Protein AF-A0A133N206-F1 (afdb_monomer)

Solvent-accessible surface area (backbone atoms only — not comparable to full-atom values): 7454 Å² total; per-residue (Å²): 132,82,59,63,70,60,46,52,54,50,14,51,51,53,34,52,54,50,37,69,79,38,74,84,56,59,64,68,63,44,30,51,49,37,39,50,44,69,73,59,48,95,76,72,75,76,84,72,85,79,83,72,54,73,68,56,38,50,52,52,49,54,52,52,50,53,52,52,51,50,52,50,52,51,49,53,50,54,52,50,59,54,47,65,68,37,67,72,47,40,54,49,52,52,52,52,50,52,52,52,49,52,52,51,53,51,48,52,52,49,55,51,50,52,57,49,51,52,51,47,53,53,52,50,50,44,72,74,68,63,129

pLDDT: mean 78.54, std 12.12, range [48.53, 97.44]

Secondary structure (DSSP, 8-state):
---HHHHHHHHHHHHHHHHHH-TTS-HHHHHHHHHHHHHHTTT----PPPPS-HHHHHHHHHHHHHHHHHHHHHHHHHHHHHHTTSHHHHHHHHHHHHHHHHHHHHHHHHHHHHHHHHHHHHHHHHHHH--

Structure (mmCIF, N/CA/C/O backbone):
data_AF-A0A133N206-F1
#
_entry.id   AF-A0A133N206-F1
#
loop_
_atom_site.group_PDB
_atom_site.id
_atom_site.type_symbol
_atom_site.label_atom_id
_atom_site.label_alt_id
_atom_site.label_comp_id
_atom_site.label_asym_id
_atom_site.label_entity_id
_atom_site.label_seq_id
_atom_site.pdbx_PDB_ins_code
_atom_site.Cartn_x
_atom_site.Cartn_y
_atom_site.Cartn_z
_atom_site.occupancy
_atom_site.B_iso_or_equiv
_atom_site.auth_seq_id
_atom_site.auth_comp_id
_atom_site.auth_asym_id
_atom_site.auth_atom_id
_atom_site.pdbx_PDB_model_num
ATOM 1 N N . MET A 1 1 ? -22.721 -10.020 -16.161 1.00 57.47 1 MET A N 1
ATOM 2 C CA . MET A 1 1 ? -22.525 -8.553 -16.194 1.00 57.47 1 MET A CA 1
ATOM 3 C C . MET A 1 1 ? -23.093 -8.003 -14.891 1.00 57.47 1 MET A C 1
ATOM 5 O O . MET A 1 1 ? -24.228 -8.350 -14.589 1.00 57.47 1 MET A O 1
ATOM 9 N N . LYS A 1 2 ? -22.317 -7.277 -14.069 1.00 68.62 2 LYS A N 1
ATOM 10 C CA . LYS A 1 2 ? -22.853 -6.667 -12.833 1.00 68.62 2 LYS A CA 1
ATOM 11 C C . LYS A 1 2 ? -23.966 -5.684 -13.214 1.00 68.62 2 LYS A C 1
ATOM 13 O O . LYS A 1 2 ? -23.815 -4.957 -14.194 1.00 68.62 2 LYS A O 1
ATOM 18 N N . ASP A 1 3 ? -25.073 -5.680 -12.475 1.00 87.38 3 ASP A N 1
ATOM 19 C CA . ASP A 1 3 ? -26.170 -4.738 -12.715 1.00 87.38 3 ASP A CA 1
ATOM 20 C C . ASP A 1 3 ? -25.685 -3.311 -12.431 1.00 87.38 3 ASP A C 1
ATOM 22 O O . ASP A 1 3 ? -25.396 -2.942 -11.289 1.00 87.38 3 ASP A O 1
ATOM 26 N N . MET A 1 4 ? -25.589 -2.509 -13.491 1.00 87.88 4 MET A N 1
ATOM 27 C CA . MET A 1 4 ? -25.073 -1.144 -13.432 1.00 87.88 4 MET A CA 1
ATOM 28 C C . MET A 1 4 ? -25.905 -0.248 -12.505 1.00 87.88 4 MET A C 1
ATOM 30 O O . MET A 1 4 ? -25.363 0.651 -11.863 1.00 87.88 4 MET A O 1
ATOM 34 N N . SER A 1 5 ? -27.213 -0.506 -12.388 1.00 90.44 5 SER A N 1
ATOM 35 C CA . SER A 1 5 ? -28.093 0.246 -11.492 1.00 90.44 5 SER A CA 1
ATOM 36 C C . SER A 1 5 ? -27.736 0.001 -10.027 1.00 90.44 5 SER A C 1
ATOM 38 O O . SER A 1 5 ? -27.676 0.943 -9.235 1.00 90.44 5 SER A O 1
ATOM 40 N N . LEU A 1 6 ? -27.461 -1.256 -9.664 1.00 92.69 6 LEU A N 1
ATOM 41 C CA . LEU A 1 6 ? -27.055 -1.627 -8.308 1.00 92.69 6 LEU A CA 1
ATOM 42 C C . LEU A 1 6 ? -25.668 -1.076 -7.971 1.00 92.69 6 LEU A C 1
ATOM 44 O O . LEU A 1 6 ? -25.491 -0.490 -6.904 1.00 92.69 6 LEU A O 1
ATOM 48 N N . VAL A 1 7 ? -24.719 -1.183 -8.904 1.00 91.56 7 VAL A N 1
ATOM 49 C CA . VAL A 1 7 ? -23.363 -0.640 -8.740 1.00 91.56 7 VAL A CA 1
ATOM 50 C C . VAL A 1 7 ? -23.399 0.873 -8.516 1.00 91.56 7 VAL A C 1
ATOM 52 O O . VAL A 1 7 ? -22.760 1.370 -7.593 1.00 91.56 7 VAL A O 1
ATOM 55 N N . MET A 1 8 ? -24.202 1.606 -9.292 1.00 94.31 8 MET A N 1
ATOM 56 C CA . MET A 1 8 ? -24.333 3.056 -9.144 1.00 94.31 8 MET A CA 1
ATOM 57 C C . MET A 1 8 ? -24.953 3.459 -7.801 1.00 94.31 8 MET A C 1
ATOM 59 O O . MET A 1 8 ? -24.489 4.404 -7.160 1.00 94.31 8 MET A O 1
ATOM 63 N N . LYS A 1 9 ? -25.993 2.744 -7.352 1.00 95.50 9 LYS A N 1
ATOM 64 C CA . LYS A 1 9 ? -26.632 3.000 -6.050 1.00 95.50 9 LYS A CA 1
ATOM 65 C C . LYS A 1 9 ? -25.646 2.806 -4.902 1.00 95.50 9 LYS A C 1
ATOM 67 O O . LYS A 1 9 ? -25.585 3.648 -4.006 1.00 95.50 9 LYS A O 1
ATOM 72 N N . GLU A 1 10 ? -24.860 1.740 -4.960 1.00 94.56 10 GLU A N 1
ATOM 73 C CA . GLU A 1 10 ? -23.900 1.411 -3.914 1.00 94.56 10 GLU A CA 1
ATOM 74 C C . GLU A 1 10 ? -22.682 2.344 -3.930 1.00 94.56 10 GLU A C 1
ATOM 76 O O . GLU A 1 10 ? -22.292 2.865 -2.885 1.00 94.56 10 GLU A O 1
ATOM 81 N N . ALA A 1 11 ? -22.145 2.678 -5.108 1.00 94.31 11 ALA A N 1
ATOM 82 C CA . ALA A 1 11 ? -21.067 3.658 -5.229 1.00 94.31 11 ALA A CA 1
ATOM 83 C C . ALA A 1 11 ? -21.482 5.027 -4.677 1.00 94.31 11 ALA A C 1
ATOM 85 O O . ALA A 1 11 ? -20.713 5.688 -3.977 1.00 94.31 11 ALA A O 1
ATOM 86 N N . HIS A 1 12 ? -22.718 5.448 -4.955 1.00 96.56 12 HIS A N 1
ATOM 87 C CA . HIS A 1 12 ? -23.274 6.695 -4.438 1.00 96.56 12 HIS A CA 1
ATOM 88 C C . HIS A 1 12 ? -23.440 6.672 -2.917 1.00 96.56 12 HIS A C 1
ATOM 90 O O . HIS A 1 12 ? -23.137 7.668 -2.258 1.00 96.56 12 HIS A O 1
ATOM 96 N N . ARG A 1 13 ? -23.881 5.542 -2.347 1.00 97.44 13 ARG A N 1
ATOM 97 C CA . ARG A 1 13 ? -23.976 5.346 -0.892 1.00 97.44 13 ARG A CA 1
ATOM 98 C C . ARG A 1 13 ? -22.604 5.503 -0.227 1.00 97.44 13 ARG A C 1
ATOM 100 O O . ARG A 1 13 ? -22.460 6.349 0.653 1.00 97.44 13 ARG A O 1
ATOM 107 N N . LEU A 1 14 ? -21.597 4.778 -0.719 1.00 95.50 14 LEU A N 1
ATOM 108 C CA . LEU A 1 14 ? -20.217 4.840 -0.217 1.00 95.50 14 LEU A CA 1
ATOM 109 C C . LEU A 1 14 ? -19.624 6.251 -0.331 1.00 95.50 14 LEU A C 1
ATOM 111 O O . LEU A 1 14 ? -19.024 6.763 0.610 1.00 95.50 14 LEU A O 1
ATOM 115 N N . THR A 1 15 ? -19.846 6.923 -1.462 1.00 96.62 15 THR A N 1
ATOM 116 C CA . THR A 1 15 ? -19.349 8.289 -1.687 1.00 96.62 15 THR A CA 1
ATOM 117 C C . THR A 1 15 ? -19.921 9.275 -0.669 1.00 96.62 15 THR A C 1
ATOM 119 O O . THR A 1 15 ? -19.198 10.139 -0.170 1.00 96.62 15 THR A O 1
ATOM 122 N N . LYS A 1 16 ? -21.210 9.151 -0.323 1.00 96.94 16 LYS A N 1
ATOM 123 C CA . LYS A 1 16 ? -21.841 9.995 0.703 1.00 96.94 16 LYS A CA 1
ATOM 124 C C . LYS A 1 16 ? -21.260 9.761 2.089 1.00 96.94 16 LYS A C 1
ATOM 126 O O . LYS A 1 16 ? -21.056 10.731 2.816 1.00 96.94 16 LYS A O 1
ATOM 131 N N . GLU A 1 17 ? -21.004 8.509 2.448 1.00 96.31 17 GLU A N 1
ATOM 132 C CA . GLU A 1 17 ? -20.390 8.152 3.730 1.00 96.31 17 GLU A CA 1
ATOM 133 C C . GLU A 1 17 ? -18.982 8.744 3.835 1.00 96.31 17 GLU A C 1
ATOM 135 O O . GLU A 1 17 ? -18.695 9.478 4.780 1.00 96.31 17 GLU A O 1
ATOM 140 N N . ILE A 1 18 ? -18.165 8.582 2.791 1.00 93.81 18 ILE A N 1
ATOM 141 C CA . ILE A 1 18 ? -16.813 9.152 2.731 1.00 93.81 18 ILE A CA 1
ATOM 142 C C . ILE A 1 18 ? -16.849 10.680 2.775 1.00 93.81 18 ILE A C 1
ATOM 144 O O . ILE A 1 18 ? -16.065 11.286 3.491 1.00 93.81 18 ILE A O 1
ATOM 148 N N . LYS A 1 19 ? -17.767 11.337 2.059 1.00 89.81 19 LYS A N 1
ATOM 149 C CA . LYS A 1 19 ? -17.900 12.804 2.096 1.00 89.81 19 LYS A CA 1
ATOM 150 C C . LYS A 1 19 ? -18.354 13.313 3.469 1.00 89.81 19 LYS A C 1
ATOM 152 O O . LYS A 1 19 ? -17.995 14.426 3.845 1.00 89.81 19 LYS A O 1
ATOM 157 N N . LYS A 1 20 ? -19.144 12.525 4.208 1.00 94.81 20 LYS A N 1
ATOM 158 C CA . LYS A 1 20 ? -19.573 12.850 5.575 1.00 94.81 20 LYS A CA 1
ATOM 159 C C . LYS A 1 20 ? -18.401 12.775 6.555 1.00 94.81 20 LYS A C 1
ATOM 161 O O . LYS A 1 20 ? -18.286 13.649 7.408 1.00 94.81 20 LYS A O 1
ATOM 166 N N . GLU A 1 21 ? -17.543 11.766 6.421 1.00 94.69 21 GLU A N 1
ATOM 167 C CA . GLU A 1 21 ? -16.332 11.613 7.241 1.00 94.69 21 GLU A CA 1
ATOM 168 C C . GLU A 1 21 ? -15.209 12.575 6.825 1.00 94.69 21 GLU A C 1
ATOM 170 O O . GLU A 1 21 ? -14.499 13.116 7.671 1.00 94.69 21 GLU A O 1
ATOM 175 N N . PHE A 1 22 ? -15.086 12.845 5.524 1.00 92.50 22 PHE A N 1
ATOM 176 C CA . PHE A 1 22 ? -14.056 13.682 4.914 1.00 92.50 22 PHE A CA 1
ATOM 177 C C . PHE A 1 22 ? -14.694 14.774 4.033 1.00 92.50 22 PHE A C 1
ATOM 179 O O . PHE A 1 22 ? -14.732 14.656 2.801 1.00 92.50 22 PHE A O 1
ATOM 186 N N . PRO A 1 23 ? -15.152 15.892 4.633 1.00 91.19 23 PRO A N 1
ATOM 187 C CA . PRO A 1 23 ? -15.873 16.954 3.923 1.00 91.19 23 PRO A CA 1
ATOM 188 C C . PRO A 1 23 ? -15.104 17.586 2.760 1.00 91.19 23 PRO A C 1
ATOM 190 O O . PRO A 1 23 ? -15.720 18.135 1.850 1.00 91.19 23 PRO A O 1
ATOM 193 N N . ASN A 1 24 ? -13.774 17.493 2.749 1.00 92.56 24 ASN A N 1
ATOM 194 C CA . ASN A 1 24 ? -12.919 18.114 1.733 1.00 92.56 24 ASN A CA 1
ATOM 195 C C . ASN A 1 24 ? -12.729 17.264 0.465 1.00 92.56 24 ASN A C 1
ATOM 197 O O . ASN A 1 24 ? -12.155 17.748 -0.504 1.00 92.56 24 ASN A O 1
ATOM 201 N N . VAL A 1 25 ? -13.210 16.018 0.438 1.00 88.44 25 VAL A N 1
ATOM 202 C CA . VAL A 1 25 ? -13.057 15.127 -0.724 1.00 88.44 25 VAL A CA 1
ATOM 203 C C . VAL A 1 25 ? -13.903 15.613 -1.904 1.00 88.44 25 VAL A C 1
ATOM 205 O O . VAL A 1 25 ? -15.077 15.951 -1.733 1.00 88.44 25 VAL A O 1
ATOM 208 N N . ASP A 1 26 ? -13.343 15.634 -3.116 1.00 94.88 26 ASP A N 1
ATOM 209 C CA . ASP A 1 26 ? -14.126 15.909 -4.323 1.00 94.88 26 ASP A CA 1
ATOM 210 C C . ASP A 1 26 ? -15.109 14.762 -4.599 1.00 94.88 26 ASP A C 1
ATOM 212 O O . ASP A 1 26 ? -14.725 13.601 -4.747 1.00 94.88 26 ASP A O 1
ATOM 216 N N . TYR A 1 27 ? -16.401 15.092 -4.656 1.00 93.94 27 TYR A N 1
ATOM 217 C CA . TYR A 1 27 ? -17.463 14.089 -4.734 1.00 93.94 27 TYR A CA 1
ATOM 218 C C . TYR A 1 27 ? -17.410 13.302 -6.046 1.00 93.94 27 TYR A C 1
ATOM 220 O O . TYR A 1 27 ? -17.647 12.096 -6.054 1.00 93.94 27 TYR A O 1
ATOM 228 N N . LYS A 1 28 ? -17.107 13.977 -7.162 1.00 91.50 28 LYS A N 1
ATOM 229 C CA . LYS A 1 28 ? -17.087 13.347 -8.489 1.00 91.50 28 LYS A CA 1
ATOM 230 C C . LYS A 1 28 ? -15.928 12.366 -8.600 1.00 91.50 28 LYS A C 1
ATOM 232 O O . LYS A 1 28 ? -16.131 11.242 -9.055 1.00 91.50 28 LYS A O 1
ATOM 237 N N . LEU A 1 29 ? -14.749 12.772 -8.134 1.00 89.94 29 LEU A N 1
ATOM 238 C CA . LEU A 1 29 ? -13.577 11.911 -8.063 1.00 89.94 29 LEU A CA 1
ATOM 239 C C . LEU A 1 29 ? -13.849 10.683 -7.185 1.00 89.94 29 LEU A C 1
ATOM 241 O O . LEU A 1 29 ? -13.630 9.556 -7.624 1.00 89.94 29 LEU A O 1
ATOM 245 N N . GLN A 1 30 ? -14.388 10.885 -5.980 1.00 91.81 30 GLN A N 1
ATOM 246 C CA . GLN A 1 30 ? -14.668 9.788 -5.052 1.00 91.81 30 GLN A CA 1
ATOM 247 C C . GLN A 1 30 ? -15.723 8.815 -5.586 1.00 91.81 30 GLN A C 1
ATOM 249 O O . GLN A 1 30 ? -15.560 7.604 -5.443 1.00 91.81 30 GLN A O 1
ATOM 254 N N . LEU A 1 31 ? -16.759 9.320 -6.260 1.00 93.94 31 LEU A N 1
ATOM 255 C CA . LEU A 1 31 ? -17.760 8.481 -6.917 1.00 93.94 31 LEU A CA 1
ATOM 256 C C . LEU A 1 31 ? -17.145 7.609 -8.011 1.00 93.94 31 LEU A C 1
ATOM 258 O O . LEU A 1 31 ? -17.441 6.417 -8.076 1.00 93.94 31 LEU A O 1
ATOM 262 N N . GLY A 1 32 ? -16.256 8.176 -8.832 1.00 88.38 32 GLY A N 1
ATOM 263 C CA . GLY A 1 32 ? -15.511 7.418 -9.839 1.00 88.38 32 GLY A CA 1
ATOM 264 C C . GLY A 1 32 ? -14.661 6.302 -9.224 1.00 88.38 32 GLY A C 1
ATOM 265 O O . GLY A 1 32 ? -14.650 5.182 -9.735 1.00 88.38 32 GLY A O 1
ATOM 266 N N . ILE A 1 33 ? -14.016 6.574 -8.085 1.00 88.06 33 ILE A N 1
ATOM 267 C CA . ILE A 1 33 ? -13.227 5.583 -7.339 1.00 88.06 33 ILE A CA 1
ATOM 268 C C . ILE A 1 33 ? -14.125 4.458 -6.803 1.00 88.06 33 ILE A C 1
ATOM 270 O O . ILE A 1 33 ? -13.828 3.286 -7.032 1.00 88.06 33 ILE A O 1
ATOM 274 N N . CYS A 1 34 ? -15.239 4.786 -6.140 1.00 90.88 34 CYS A N 1
ATOM 275 C CA . CYS A 1 34 ? -16.176 3.790 -5.606 1.00 90.88 34 CYS A CA 1
ATOM 276 C C . CYS A 1 34 ? -16.806 2.932 -6.715 1.00 90.88 34 CYS A C 1
ATOM 278 O O . CYS A 1 34 ? -16.937 1.721 -6.552 1.00 90.88 34 CYS A O 1
ATOM 280 N N . MET A 1 35 ? -17.147 3.535 -7.858 1.00 90.25 35 MET A N 1
ATOM 281 C CA . MET A 1 35 ? -17.627 2.814 -9.042 1.00 90.25 35 MET A CA 1
ATOM 282 C C . MET A 1 35 ? -16.576 1.836 -9.572 1.00 90.25 35 MET A C 1
ATOM 284 O O . MET A 1 35 ? -16.887 0.668 -9.786 1.00 90.25 35 MET A O 1
ATOM 288 N N . SER A 1 36 ? -15.334 2.296 -9.755 1.00 83.81 36 SER A N 1
ATOM 289 C CA . SER A 1 36 ? -14.228 1.456 -10.231 1.00 83.81 36 SER A CA 1
ATOM 290 C C . SER A 1 36 ? -13.975 0.272 -9.295 1.00 83.81 36 SER A C 1
ATOM 292 O O . SER A 1 36 ? -13.871 -0.863 -9.755 1.00 83.81 36 SER A O 1
ATOM 294 N N . TYR A 1 37 ? -13.972 0.513 -7.982 1.00 85.81 37 TYR A N 1
ATOM 295 C CA . TYR A 1 37 ? -13.820 -0.529 -6.967 1.00 85.81 37 TYR A CA 1
ATOM 296 C C . TYR A 1 37 ? -14.928 -1.592 -7.052 1.00 85.81 37 TYR A C 1
ATOM 298 O O . TYR A 1 37 ? -14.649 -2.788 -7.113 1.00 85.81 37 TYR A O 1
ATOM 306 N N . LEU A 1 38 ? -16.195 -1.171 -7.129 1.00 87.19 38 LEU A N 1
ATOM 307 C CA . LEU A 1 38 ? -17.328 -2.097 -7.205 1.00 87.19 38 LEU A CA 1
ATOM 308 C C . LEU A 1 38 ? -17.394 -2.856 -8.535 1.00 87.19 38 LEU A C 1
ATOM 310 O O . LEU A 1 38 ? -17.838 -4.007 -8.556 1.00 87.19 38 LEU A O 1
ATOM 314 N N . LEU A 1 39 ? -16.968 -2.245 -9.643 1.00 83.56 39 LEU A N 1
ATOM 315 C CA . LEU A 1 39 ? -16.931 -2.892 -10.957 1.00 83.56 39 LEU A CA 1
ATOM 316 C C . LEU A 1 39 ? -15.810 -3.928 -11.038 1.00 83.56 39 LEU A C 1
ATOM 318 O O . LEU A 1 39 ? -16.092 -5.079 -11.381 1.00 83.56 39 LEU A O 1
ATOM 322 N N . ASN A 1 40 ? -14.595 -3.554 -10.639 1.00 72.94 40 ASN A N 1
ATOM 323 C CA . ASN A 1 40 ? -13.386 -4.347 -10.863 1.00 72.94 40 ASN A CA 1
ATOM 324 C C . ASN A 1 40 ? -13.054 -5.319 -9.714 1.00 72.94 40 ASN A C 1
ATOM 326 O O . ASN A 1 40 ? -12.240 -6.211 -9.904 1.00 72.94 40 ASN A O 1
ATOM 330 N N . GLY A 1 41 ? -13.707 -5.207 -8.548 1.00 64.56 41 GLY A N 1
ATOM 331 C CA . GLY A 1 41 ? -13.385 -6.048 -7.387 1.00 64.56 41 GLY A CA 1
ATOM 332 C C . GLY A 1 41 ? -12.019 -5.715 -6.770 1.00 64.56 41 GLY A C 1
ATOM 333 O O . GLY A 1 41 ? -11.358 -4.750 -7.162 1.00 64.56 41 GLY A O 1
ATOM 334 N N . GLU A 1 42 ? -11.603 -6.485 -5.759 1.00 53.56 42 GLU A N 1
ATOM 335 C CA . GLU A 1 42 ? -10.306 -6.309 -5.097 1.00 53.56 42 GLU A CA 1
ATOM 336 C C . GLU A 1 42 ? -9.149 -6.688 -6.037 1.00 53.56 42 GLU A C 1
ATOM 338 O O . GLU A 1 42 ? -8.718 -7.831 -6.093 1.00 53.56 42 GLU A O 1
ATOM 343 N N . GLY A 1 43 ? -8.605 -5.700 -6.748 1.00 53.44 43 GLY A N 1
ATOM 344 C CA . GLY A 1 43 ? -7.211 -5.733 -7.201 1.00 53.44 43 GLY A CA 1
ATOM 345 C C . GLY A 1 43 ? -6.880 -6.525 -8.471 1.00 53.44 43 GLY A C 1
ATOM 346 O O . GLY A 1 43 ? -5.700 -6.625 -8.787 1.00 53.44 43 GLY A O 1
ATOM 347 N N . GLU A 1 44 ? -7.851 -7.015 -9.241 1.00 48.53 44 GLU A N 1
ATOM 348 C CA . GLU A 1 44 ? -7.596 -7.745 -10.502 1.00 48.53 44 GLU A CA 1
ATOM 349 C C . GLU A 1 44 ? -7.406 -6.828 -11.728 1.00 48.53 44 GLU A C 1
ATOM 351 O O . GLU A 1 44 ? -7.806 -7.160 -12.840 1.00 48.53 44 GLU A O 1
ATOM 356 N N . ASN A 1 45 ? -6.790 -5.654 -11.567 1.00 58.84 45 ASN A N 1
ATOM 357 C CA . ASN A 1 45 ? -6.314 -4.925 -12.743 1.00 58.84 45 ASN A CA 1
ATOM 358 C C . ASN A 1 45 ? -4.927 -5.456 -13.097 1.00 58.84 45 ASN A C 1
ATOM 360 O O . ASN A 1 45 ? -3.926 -5.045 -12.504 1.00 58.84 45 ASN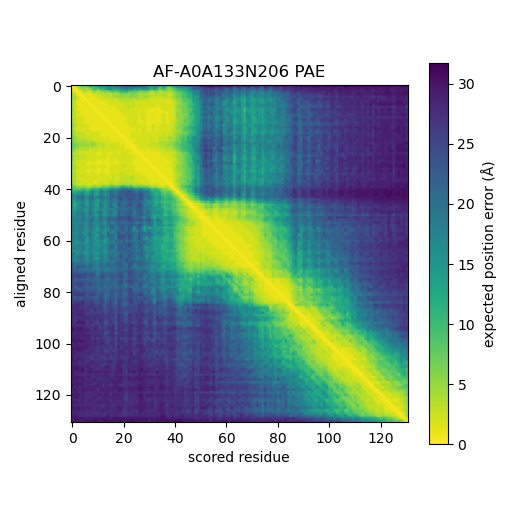 A O 1
ATOM 364 N N . GLU A 1 46 ? -4.879 -6.382 -14.055 1.00 63.06 46 GLU A N 1
ATOM 365 C CA . GLU A 1 46 ? -3.624 -6.837 -14.643 1.00 63.06 46 GLU A CA 1
ATOM 366 C C . GLU A 1 46 ? -2.833 -5.643 -15.194 1.00 63.06 46 GLU A C 1
ATOM 368 O O . GLU A 1 46 ? -3.369 -4.721 -15.819 1.00 63.06 46 GLU A O 1
ATOM 373 N N . MET A 1 47 ? -1.529 -5.640 -14.925 1.00 70.88 47 MET A N 1
ATOM 374 C CA . MET A 1 47 ? -0.637 -4.590 -15.397 1.00 70.88 47 MET A CA 1
ATOM 375 C C . MET A 1 47 ? -0.467 -4.722 -16.908 1.00 70.88 47 MET A C 1
ATOM 377 O O . MET A 1 47 ? 0.263 -5.586 -17.382 1.00 70.88 47 MET A O 1
ATOM 381 N N . VAL A 1 48 ? -1.119 -3.836 -17.656 1.00 80.00 48 VAL A N 1
ATOM 382 C CA . VAL A 1 48 ? -1.004 -3.792 -19.117 1.00 80.00 48 VAL A CA 1
ATOM 383 C C . VAL A 1 48 ? 0.394 -3.357 -19.567 1.00 80.00 48 VAL A C 1
ATOM 385 O O . VAL A 1 48 ? 1.073 -2.561 -18.887 1.00 80.00 48 VAL A O 1
ATOM 388 N N . GLU A 1 49 ? 0.811 -3.854 -20.735 1.00 85.25 49 GLU A N 1
ATOM 389 C CA . GLU A 1 49 ? 2.014 -3.374 -21.413 1.00 85.25 49 GLU A CA 1
ATOM 390 C C . GLU A 1 49 ? 1.887 -1.886 -21.759 1.00 85.25 49 GLU A C 1
ATOM 392 O O . GLU A 1 49 ? 0.805 -1.371 -22.046 1.00 85.25 49 GLU A O 1
ATOM 397 N N . LEU A 1 50 ? 3.005 -1.168 -21.645 1.00 88.56 50 LEU A N 1
ATOM 398 C CA . LEU A 1 50 ? 3.069 0.260 -21.930 1.00 88.56 50 LEU A CA 1
ATOM 399 C C . LEU A 1 50 ? 3.462 0.462 -23.387 1.00 88.56 50 LEU A C 1
ATOM 401 O O . LEU A 1 50 ? 4.555 0.072 -23.787 1.00 88.56 50 LEU A O 1
ATOM 405 N N . GLU A 1 51 ? 2.613 1.149 -24.140 1.00 89.62 51 GLU A N 1
ATOM 406 C CA . GLU A 1 51 ? 2.893 1.536 -25.519 1.00 89.62 51 GLU A CA 1
ATOM 407 C C . GLU A 1 51 ? 3.284 3.019 -25.601 1.00 89.62 51 GLU A C 1
ATOM 409 O O . GLU A 1 51 ? 2.722 3.872 -24.910 1.00 89.62 51 GLU A O 1
ATOM 414 N N . GLY A 1 52 ? 4.263 3.342 -26.447 1.00 92.56 52 GLY A N 1
ATOM 415 C CA . GLY A 1 52 ? 4.724 4.713 -26.664 1.00 92.56 52 GLY A CA 1
ATOM 416 C C . GLY A 1 52 ? 6.170 4.787 -27.143 1.00 92.56 52 GLY A C 1
ATOM 417 O O . GLY A 1 52 ? 6.800 3.780 -27.458 1.00 92.56 52 GLY A O 1
ATOM 418 N N . THR A 1 53 ? 6.720 6.000 -27.185 1.00 94.44 53 THR A N 1
ATOM 419 C CA . THR A 1 53 ? 8.159 6.193 -27.433 1.00 94.44 53 THR A CA 1
ATOM 420 C C . THR A 1 53 ? 8.989 5.667 -26.260 1.00 94.44 53 THR A C 1
ATOM 422 O O . THR A 1 53 ? 8.531 5.680 -25.116 1.00 94.44 53 THR A O 1
ATOM 425 N N . GLU A 1 54 ? 10.248 5.291 -26.500 1.00 94.31 54 GLU A N 1
ATOM 426 C CA . GLU A 1 54 ? 11.150 4.787 -25.447 1.00 94.31 54 GLU A CA 1
ATOM 427 C C . GLU A 1 54 ? 11.220 5.713 -24.222 1.00 94.31 54 GLU A C 1
ATOM 429 O O . GLU A 1 54 ? 11.217 5.255 -23.080 1.00 94.31 54 GLU A O 1
ATOM 434 N N . LYS A 1 55 ? 11.227 7.035 -24.446 1.00 94.38 55 LYS A N 1
ATOM 435 C CA . LYS A 1 55 ? 11.246 8.031 -23.364 1.00 94.38 55 LYS A CA 1
ATOM 436 C C . LYS A 1 55 ? 9.963 8.006 -22.530 1.00 94.38 55 LYS A C 1
ATOM 438 O O . LYS A 1 55 ? 10.043 8.108 -21.309 1.00 94.38 55 LYS A O 1
ATOM 443 N N . GLN A 1 56 ? 8.802 7.873 -23.172 1.00 84.81 56 GLN A N 1
ATOM 444 C CA . GLN A 1 56 ? 7.507 7.806 -22.487 1.00 84.81 56 GLN A CA 1
ATOM 445 C C . GLN A 1 56 ? 7.369 6.513 -21.686 1.00 84.81 56 GLN A C 1
ATOM 447 O O . GLN A 1 56 ? 6.957 6.558 -20.529 1.00 84.81 56 GLN A O 1
ATOM 452 N N . VAL A 1 57 ? 7.769 5.383 -22.275 1.00 92.81 57 VAL A N 1
ATOM 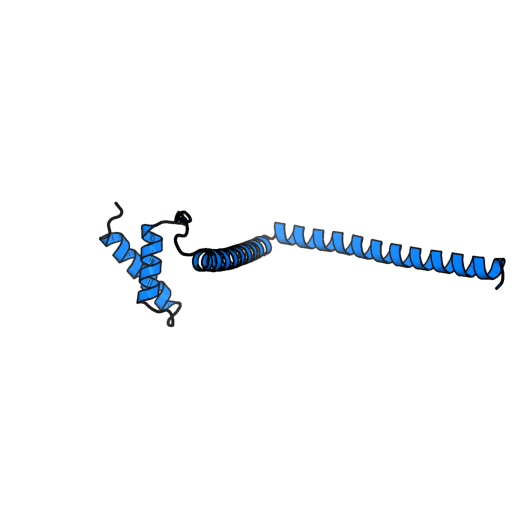453 C CA . VAL A 1 57 ? 7.735 4.077 -21.607 1.00 92.81 57 VAL A CA 1
ATOM 454 C C . VAL A 1 57 ? 8.660 4.081 -20.393 1.00 92.81 57 VAL A C 1
ATOM 456 O O . VAL A 1 57 ? 8.235 3.696 -19.307 1.00 92.81 57 VAL A O 1
ATOM 459 N N . LYS A 1 58 ? 9.890 4.593 -20.534 1.00 94.31 58 LYS A N 1
ATOM 460 C CA . LYS A 1 58 ? 10.832 4.710 -19.414 1.00 94.31 58 LYS A CA 1
ATOM 461 C C . LYS A 1 58 ? 10.266 5.561 -18.274 1.00 94.31 58 LYS A C 1
ATOM 463 O O . LYS A 1 58 ? 10.264 5.117 -17.133 1.00 94.31 58 LYS A O 1
ATOM 468 N N . TRP A 1 59 ? 9.731 6.741 -18.587 1.00 93.94 59 TRP A N 1
ATOM 469 C CA . TRP A 1 59 ? 9.121 7.622 -17.588 1.00 93.94 59 TRP A CA 1
ATOM 470 C C . TRP A 1 59 ? 7.942 6.960 -16.858 1.00 93.94 59 TRP A C 1
ATOM 472 O O . TRP A 1 59 ? 7.846 7.024 -15.634 1.00 93.94 59 TRP A O 1
ATOM 482 N N . ALA A 1 60 ? 7.069 6.267 -17.592 1.00 86.50 60 ALA A N 1
ATOM 483 C CA . ALA A 1 60 ? 5.947 5.544 -17.003 1.00 86.50 60 ALA A CA 1
ATOM 484 C C . ALA A 1 60 ? 6.401 4.360 -16.125 1.00 86.50 60 ALA A C 1
ATOM 486 O O . ALA A 1 60 ? 5.789 4.102 -15.086 1.00 86.50 60 ALA A O 1
ATOM 487 N N . LEU A 1 61 ? 7.476 3.657 -16.500 1.00 90.56 61 LEU A N 1
ATOM 488 C CA . LEU A 1 61 ? 8.075 2.596 -15.683 1.00 90.56 61 LEU A CA 1
ATOM 489 C C . LEU A 1 61 ? 8.679 3.136 -14.381 1.00 90.56 61 LEU A C 1
ATOM 491 O O . LEU A 1 61 ? 8.483 2.520 -13.332 1.00 90.56 61 LEU A O 1
ATOM 495 N N . ASP A 1 62 ? 9.350 4.288 -14.427 1.00 91.44 62 ASP A N 1
ATOM 496 C CA . ASP A 1 62 ? 9.909 4.937 -13.237 1.00 91.44 62 ASP A CA 1
ATOM 497 C C . ASP A 1 62 ? 8.792 5.308 -12.240 1.00 91.44 62 ASP A C 1
ATOM 499 O O . ASP A 1 62 ? 8.864 4.946 -11.064 1.00 91.44 62 ASP A O 1
ATOM 503 N N . ILE A 1 63 ? 7.685 5.895 -12.719 1.00 87.75 63 ILE A N 1
ATOM 504 C CA . ILE A 1 63 ? 6.501 6.186 -11.886 1.00 87.75 63 ILE A CA 1
ATOM 505 C C . ILE A 1 63 ? 5.893 4.904 -11.305 1.00 87.75 63 ILE A C 1
ATOM 507 O O . ILE A 1 63 ? 5.561 4.853 -10.117 1.00 87.75 63 ILE A O 1
ATOM 511 N N . ARG A 1 64 ? 5.736 3.851 -12.123 1.00 88.19 64 ARG A N 1
ATOM 512 C CA . ARG A 1 64 ? 5.211 2.555 -11.658 1.00 88.19 64 ARG A CA 1
ATOM 513 C C . ARG A 1 64 ? 6.055 2.008 -10.509 1.00 88.19 64 ARG A C 1
ATOM 515 O O . ARG A 1 64 ? 5.497 1.555 -9.510 1.00 88.19 64 ARG A O 1
ATOM 522 N N . LYS A 1 65 ? 7.381 2.078 -10.631 1.00 88.12 65 LYS A N 1
ATOM 523 C CA . LYS A 1 65 ? 8.312 1.632 -9.594 1.00 88.12 65 LYS A CA 1
ATOM 524 C C . LYS A 1 65 ? 8.128 2.418 -8.295 1.00 88.12 65 LYS A C 1
ATOM 526 O O . LYS A 1 65 ? 7.974 1.804 -7.241 1.00 88.12 65 LYS A O 1
ATOM 531 N N . GLU A 1 66 ? 8.083 3.745 -8.363 1.00 85.56 66 GLU A N 1
ATOM 532 C CA . GLU A 1 66 ? 7.888 4.595 -7.181 1.00 85.56 66 GLU A CA 1
ATOM 533 C C . GLU A 1 66 ? 6.571 4.285 -6.457 1.00 85.56 66 GLU A C 1
ATOM 535 O O . GLU A 1 66 ? 6.548 4.122 -5.234 1.00 85.56 66 GLU A O 1
ATOM 540 N N . ILE A 1 67 ? 5.473 4.133 -7.205 1.00 79.31 67 ILE A N 1
ATOM 541 C CA . ILE A 1 67 ? 4.166 3.803 -6.627 1.00 79.31 67 ILE A CA 1
ATOM 542 C C . ILE A 1 67 ? 4.177 2.418 -5.969 1.00 79.31 67 ILE A C 1
ATOM 544 O O . ILE A 1 67 ? 3.663 2.275 -4.857 1.00 79.31 67 ILE A O 1
ATOM 548 N N . LEU A 1 68 ? 4.787 1.410 -6.601 1.00 80.88 68 LEU A N 1
ATOM 549 C CA . LEU A 1 68 ? 4.917 0.068 -6.023 1.00 80.88 68 LEU A CA 1
ATOM 550 C C . LEU A 1 68 ? 5.738 0.078 -4.729 1.00 80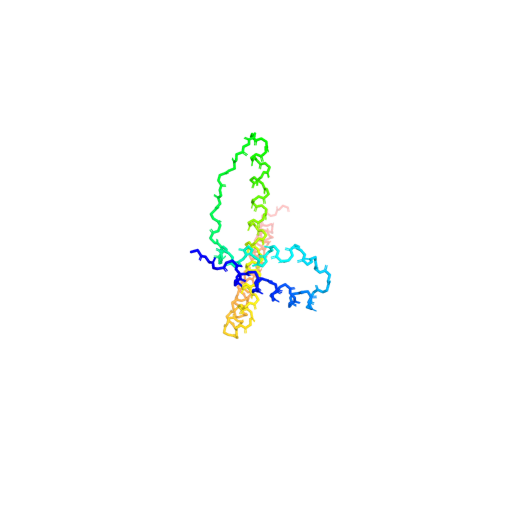.88 68 LEU A C 1
ATOM 552 O O . LEU A 1 68 ? 5.362 -0.576 -3.752 1.00 80.88 68 LEU A O 1
ATOM 556 N N . GLU A 1 69 ? 6.823 0.850 -4.679 1.00 81.62 69 GLU A N 1
ATOM 557 C CA . GLU A 1 69 ? 7.622 1.013 -3.464 1.00 81.62 69 GLU A CA 1
ATOM 558 C C . GLU A 1 69 ? 6.819 1.676 -2.336 1.00 81.62 69 GLU A C 1
ATOM 560 O O . GLU A 1 69 ? 6.864 1.213 -1.193 1.00 81.62 69 GLU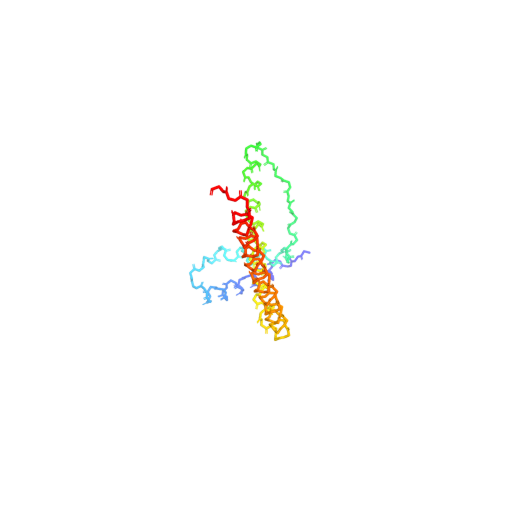 A O 1
ATOM 565 N N . ILE A 1 70 ? 6.056 2.731 -2.637 1.00 75.94 70 ILE A N 1
ATOM 566 C CA . ILE A 1 70 ? 5.194 3.414 -1.660 1.00 75.94 70 ILE A CA 1
ATOM 567 C C . ILE A 1 70 ? 4.105 2.468 -1.146 1.00 75.94 70 ILE A C 1
ATOM 569 O O . ILE A 1 70 ? 3.890 2.375 0.065 1.00 75.94 70 ILE A O 1
ATOM 573 N N . ALA A 1 71 ? 3.437 1.742 -2.043 1.00 69.81 71 ALA A N 1
ATOM 574 C CA . ALA A 1 71 ? 2.400 0.782 -1.686 1.00 69.81 71 ALA A CA 1
ATOM 575 C C . ALA A 1 71 ? 2.957 -0.326 -0.780 1.00 69.81 71 ALA A C 1
ATOM 577 O O . ALA A 1 71 ? 2.386 -0.616 0.272 1.00 69.81 71 ALA A O 1
ATOM 578 N N . THR A 1 72 ? 4.127 -0.870 -1.125 1.00 74.56 72 THR A N 1
ATOM 579 C CA . THR A 1 72 ? 4.812 -1.901 -0.333 1.00 74.56 72 THR A CA 1
ATOM 580 C C . THR A 1 72 ? 5.202 -1.378 1.050 1.00 74.56 72 THR A C 1
ATOM 582 O O . THR A 1 72 ? 4.905 -2.020 2.058 1.00 74.56 72 THR A O 1
ATOM 585 N N . LYS A 1 73 ? 5.801 -0.181 1.133 1.00 75.75 73 LYS A N 1
ATOM 586 C CA . LYS A 1 73 ? 6.164 0.468 2.409 1.00 75.75 73 LYS A CA 1
ATOM 587 C C . LYS A 1 73 ? 4.940 0.729 3.290 1.00 75.75 73 LYS A C 1
ATOM 589 O O . LYS A 1 73 ? 4.989 0.490 4.496 1.00 75.75 73 LYS A O 1
ATOM 594 N N . ASN A 1 74 ? 3.835 1.186 2.706 1.00 69.12 74 ASN A N 1
ATOM 595 C CA . ASN A 1 74 ? 2.593 1.435 3.437 1.00 69.12 74 ASN A CA 1
ATOM 596 C C . ASN A 1 74 ? 1.939 0.139 3.929 1.00 69.12 74 ASN A C 1
ATOM 598 O O . ASN A 1 74 ? 1.449 0.102 5.059 1.00 69.12 74 ASN A O 1
ATOM 602 N N . ASN A 1 75 ? 1.977 -0.928 3.127 1.00 66.62 75 ASN A N 1
ATOM 603 C CA . ASN A 1 75 ? 1.517 -2.253 3.540 1.00 66.62 75 ASN A CA 1
ATOM 604 C C . ASN A 1 75 ? 2.366 -2.796 4.692 1.00 66.62 75 ASN A C 1
ATOM 606 O O . ASN A 1 75 ? 1.812 -3.175 5.717 1.00 66.62 75 ASN A O 1
ATOM 610 N N . LEU A 1 76 ? 3.697 -2.725 4.591 1.00 66.19 76 LEU A N 1
ATOM 611 C CA . LEU A 1 76 ? 4.614 -3.080 5.682 1.00 66.19 76 LEU A CA 1
ATOM 612 C C . LEU A 1 76 ? 4.305 -2.300 6.963 1.00 66.19 76 LEU A C 1
ATOM 614 O O . LEU A 1 76 ? 4.239 -2.889 8.040 1.00 66.19 76 LEU A O 1
ATOM 618 N N . LYS A 1 77 ? 4.069 -0.988 6.853 1.00 72.94 77 LYS A N 1
ATOM 619 C CA . LYS A 1 77 ? 3.707 -0.140 7.994 1.00 72.94 77 LYS A CA 1
ATOM 620 C C . LYS A 1 77 ? 2.384 -0.578 8.625 1.00 72.94 77 LYS A C 1
ATOM 622 O O . LYS A 1 77 ? 2.326 -0.723 9.839 1.00 72.94 77 LYS A O 1
ATOM 627 N N . ARG A 1 78 ? 1.339 -0.825 7.828 1.00 65.44 78 ARG A N 1
ATOM 628 C CA . ARG A 1 78 ? 0.048 -1.329 8.332 1.00 65.44 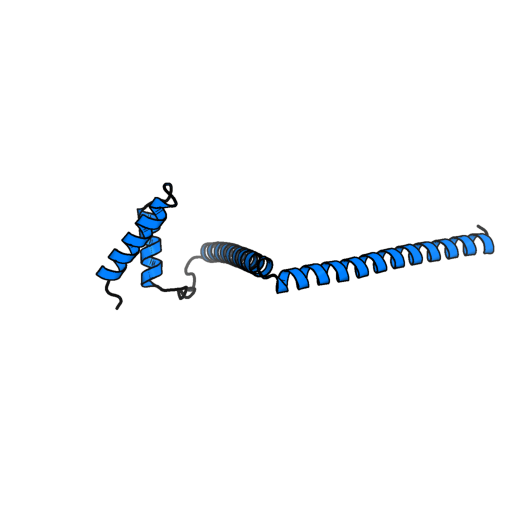78 ARG A CA 1
ATOM 629 C C . ARG A 1 78 ? 0.196 -2.684 9.019 1.00 65.44 78 ARG A C 1
ATOM 631 O O . ARG A 1 78 ? -0.301 -2.848 10.127 1.00 65.44 78 ARG A O 1
ATOM 638 N N . THR A 1 79 ? 0.923 -3.615 8.406 1.00 64.56 79 THR A N 1
ATOM 639 C CA . THR A 1 79 ? 1.202 -4.935 8.982 1.00 64.56 79 THR A CA 1
ATOM 640 C C . THR A 1 79 ? 1.960 -4.817 10.304 1.00 64.56 79 THR A C 1
ATOM 642 O O . THR A 1 79 ? 1.594 -5.469 11.278 1.00 64.56 79 THR A O 1
ATOM 645 N N . LEU A 1 80 ? 2.962 -3.936 10.386 1.00 72.56 80 LEU A N 1
ATOM 646 C CA . LEU A 1 80 ? 3.707 -3.674 11.619 1.00 72.56 80 LEU A CA 1
ATOM 647 C C . LEU A 1 80 ? 2.793 -3.165 12.744 1.00 72.56 80 LEU A C 1
ATOM 649 O O . LEU A 1 80 ? 2.919 -3.609 13.881 1.00 72.56 80 LEU A O 1
ATOM 653 N N . GLU A 1 81 ? 1.876 -2.247 12.437 1.00 74.19 81 GLU A N 1
ATOM 654 C CA . GLU A 1 81 ? 0.921 -1.717 13.416 1.00 74.19 81 GLU A CA 1
ATOM 655 C C . GLU A 1 81 ? -0.061 -2.784 13.921 1.00 74.19 81 GLU A C 1
ATOM 657 O O . GLU A 1 81 ? -0.442 -2.751 15.087 1.00 74.19 81 GLU A O 1
ATOM 662 N N . VAL A 1 82 ? -0.446 -3.753 13.083 1.00 71.88 82 VAL A N 1
ATOM 663 C CA . VAL A 1 82 ? -1.260 -4.905 13.511 1.00 71.88 82 VAL A CA 1
ATOM 664 C C . VAL A 1 82 ? -0.450 -5.830 14.420 1.00 71.88 82 VAL A C 1
ATOM 666 O O . VAL A 1 82 ? -0.896 -6.148 15.517 1.00 71.88 82 VAL A O 1
ATOM 669 N N . ILE A 1 83 ? 0.772 -6.194 14.019 1.00 68.62 83 ILE A N 1
ATOM 670 C CA . ILE A 1 83 ? 1.661 -7.065 14.807 1.00 68.62 83 ILE A CA 1
ATOM 671 C C . ILE A 1 83 ? 1.948 -6.458 16.186 1.00 68.62 83 ILE A C 1
ATOM 673 O O . ILE A 1 83 ? 1.948 -7.165 17.185 1.00 68.62 83 ILE A O 1
ATOM 677 N N . LYS A 1 84 ? 2.147 -5.140 16.275 1.00 68.75 84 LYS A N 1
ATOM 678 C CA . LYS A 1 84 ? 2.376 -4.445 17.552 1.00 68.75 84 LYS A CA 1
ATOM 679 C C . LYS A 1 84 ? 1.163 -4.412 18.487 1.00 68.75 84 LYS A C 1
ATOM 681 O O . LYS A 1 84 ? 1.327 -4.047 19.644 1.00 68.75 84 LYS A O 1
ATOM 686 N N . LYS A 1 85 ? -0.041 -4.725 18.007 1.00 76.50 85 LYS A N 1
ATOM 687 C CA . LYS A 1 85 ? -1.246 -4.813 18.847 1.00 76.50 85 LYS A CA 1
ATOM 688 C C . LYS A 1 85 ? -1.477 -6.220 19.393 1.00 76.50 85 LYS A C 1
ATOM 690 O O . LYS A 1 85 ? -2.225 -6.375 20.350 1.00 76.50 85 LYS A O 1
ATOM 695 N N . GLU A 1 86 ? -0.825 -7.225 18.816 1.00 73.81 86 GLU A N 1
ATOM 696 C CA . GLU A 1 86 ? -0.878 -8.605 19.290 1.00 73.81 86 GLU A CA 1
ATOM 697 C C . GLU A 1 86 ? 0.073 -8.796 20.480 1.00 73.81 86 GLU A C 1
ATOM 699 O O . GLU A 1 86 ? 1.295 -8.777 20.319 1.00 73.81 86 GLU A O 1
ATOM 704 N N . GLU A 1 87 ? -0.469 -9.027 21.681 1.00 67.44 87 GLU A N 1
ATOM 705 C CA . GLU A 1 87 ? 0.311 -9.155 22.929 1.00 67.44 87 GLU A CA 1
ATOM 706 C C . GLU A 1 87 ? 1.437 -10.196 22.829 1.00 67.44 87 GLU A C 1
ATOM 708 O O . GLU A 1 87 ? 2.557 -9.968 23.290 1.00 67.44 87 GLU A O 1
ATOM 713 N N . LYS A 1 88 ? 1.173 -11.328 22.163 1.00 68.19 88 LYS A N 1
ATOM 714 C CA . LYS A 1 88 ? 2.171 -12.389 21.948 1.00 68.19 88 LYS A CA 1
ATOM 715 C C . LYS A 1 88 ? 3.326 -11.928 21.063 1.00 68.19 88 LYS A C 1
ATOM 717 O O . LYS A 1 88 ? 4.472 -12.310 21.301 1.00 68.19 88 LYS A O 1
ATOM 722 N N . ALA A 1 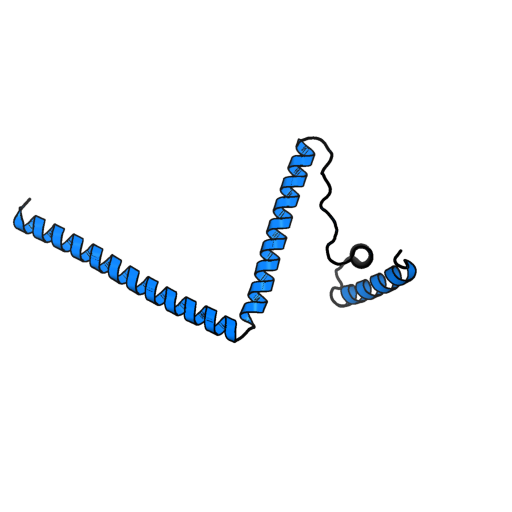89 ? 3.033 -11.118 20.048 1.00 58.75 89 ALA A N 1
ATOM 723 C CA . ALA A 1 89 ? 4.041 -10.595 19.141 1.00 58.75 89 ALA A CA 1
ATOM 724 C C . ALA A 1 89 ? 4.854 -9.471 19.794 1.00 58.75 89 ALA A C 1
ATOM 726 O O . ALA A 1 89 ? 6.068 -9.441 19.619 1.00 58.75 89 ALA A O 1
ATOM 727 N N . VAL A 1 90 ? 4.229 -8.609 20.604 1.00 61.97 90 VAL A N 1
ATOM 728 C CA . VAL A 1 90 ? 4.927 -7.598 21.420 1.00 61.97 90 VAL A CA 1
ATOM 729 C C . VAL A 1 90 ? 5.899 -8.262 22.393 1.00 61.97 90 VAL A C 1
ATOM 731 O O . VAL A 1 90 ? 7.078 -7.915 22.401 1.00 61.97 90 VAL A O 1
ATOM 734 N N . PHE A 1 91 ? 5.448 -9.284 23.129 1.00 68.25 91 PHE A N 1
ATOM 735 C CA . PHE A 1 91 ? 6.300 -10.056 24.037 1.00 68.25 91 PHE A CA 1
ATOM 736 C C . PHE A 1 91 ? 7.514 -10.663 23.322 1.00 68.25 91 PHE A C 1
ATOM 738 O O . PHE A 1 91 ? 8.640 -10.562 23.810 1.00 68.25 91 PHE A O 1
ATOM 745 N N . PHE A 1 92 ? 7.307 -11.263 22.144 1.00 65.56 92 PHE A N 1
ATOM 746 C CA . PHE A 1 92 ? 8.403 -11.799 21.335 1.00 65.56 92 PHE A CA 1
ATOM 747 C C . PHE A 1 92 ? 9.347 -10.686 20.862 1.00 65.56 92 PHE A C 1
ATOM 749 O O . PHE A 1 92 ? 10.553 -10.789 21.057 1.00 65.56 92 PHE A O 1
ATOM 756 N N . ILE A 1 93 ? 8.824 -9.601 20.288 1.00 68.56 93 ILE A N 1
ATOM 757 C CA . ILE A 1 93 ? 9.632 -8.480 19.787 1.00 68.56 93 ILE A CA 1
ATOM 758 C C . ILE A 1 93 ? 10.495 -7.884 20.903 1.00 68.56 93 ILE A C 1
ATOM 760 O O . ILE A 1 93 ? 11.684 -7.642 20.688 1.00 68.56 93 ILE A O 1
ATOM 764 N N . ASP A 1 94 ? 9.932 -7.673 22.089 1.00 72.38 94 ASP A N 1
ATOM 765 C CA . ASP A 1 94 ? 10.653 -7.067 23.205 1.00 72.38 94 ASP A CA 1
ATOM 766 C C . ASP A 1 94 ? 11.682 -8.027 23.816 1.00 72.38 94 ASP A C 1
ATOM 768 O O . ASP A 1 94 ? 12.820 -7.619 24.064 1.00 72.38 94 ASP A O 1
ATOM 772 N N . ASN A 1 95 ? 11.365 -9.321 23.940 1.00 74.38 95 ASN A N 1
ATOM 773 C CA . ASN A 1 95 ? 12.347 -10.320 24.372 1.00 74.38 95 ASN A CA 1
ATOM 774 C C . ASN A 1 95 ? 13.501 -10.480 23.376 1.00 74.38 95 ASN A C 1
ATOM 776 O O . ASN A 1 95 ? 14.656 -10.583 23.788 1.00 74.38 95 ASN A O 1
ATOM 780 N N . PHE A 1 96 ? 13.225 -10.468 22.069 1.00 68.62 96 PHE A N 1
ATOM 781 C CA . PHE A 1 96 ? 14.273 -10.553 21.050 1.00 68.62 96 PHE A CA 1
ATOM 782 C C . PHE A 1 96 ? 15.125 -9.281 20.989 1.00 68.62 96 PHE A C 1
ATOM 784 O O . PHE A 1 96 ? 16.347 -9.375 20.847 1.00 68.62 96 PHE A O 1
ATOM 791 N N . LYS A 1 97 ? 14.537 -8.091 21.167 1.00 68.44 97 LYS A N 1
ATOM 792 C CA . LYS A 1 97 ? 15.303 -6.840 21.317 1.00 68.44 97 LYS A CA 1
ATOM 793 C C . LYS A 1 97 ? 16.215 -6.878 22.540 1.00 68.44 97 LYS A C 1
ATOM 795 O O . LYS A 1 97 ? 17.374 -6.493 22.446 1.00 68.44 97 LYS A O 1
ATOM 800 N N . PHE A 1 98 ? 15.718 -7.376 23.666 1.00 71.19 98 PHE A N 1
ATOM 801 C CA . PHE A 1 98 ? 16.501 -7.508 24.891 1.00 71.19 98 PHE A CA 1
ATOM 802 C C . PHE A 1 98 ? 17.628 -8.544 24.767 1.00 71.19 98 PHE A C 1
ATOM 804 O O . PHE A 1 98 ? 18.743 -8.329 25.242 1.00 71.19 98 PHE A O 1
ATOM 811 N N . ALA A 1 99 ? 17.367 -9.671 24.103 1.00 65.00 99 ALA A N 1
ATOM 812 C CA . ALA A 1 99 ? 18.389 -10.678 23.839 1.00 65.00 99 ALA A CA 1
ATOM 813 C C . ALA A 1 99 ? 19.487 -10.131 22.914 1.00 65.00 99 ALA A C 1
ATOM 815 O O . ALA A 1 99 ? 20.675 -10.283 23.198 1.00 65.00 99 ALA A O 1
ATOM 816 N N . THR A 1 100 ? 19.103 -9.439 21.839 1.00 67.62 100 THR A N 1
ATOM 817 C CA . THR A 1 100 ? 20.062 -8.856 20.889 1.00 67.62 100 THR A CA 1
ATOM 818 C C . THR A 1 100 ? 20.845 -7.690 21.492 1.00 67.62 100 THR A C 1
ATOM 820 O O . THR A 1 100 ? 22.045 -7.592 21.243 1.00 67.62 100 THR A O 1
ATOM 823 N N . SER A 1 101 ? 20.240 -6.861 22.352 1.00 70.81 101 SER A N 1
ATOM 824 C CA . SER A 1 101 ? 20.962 -5.800 23.067 1.00 70.81 101 SER A CA 1
ATOM 825 C C . SER A 1 101 ? 22.001 -6.363 24.039 1.00 70.81 101 SER A C 1
ATOM 827 O O . SER A 1 101 ? 23.132 -5.889 24.058 1.00 70.81 101 SER A O 1
ATOM 829 N N . LYS A 1 102 ? 21.676 -7.434 24.774 1.00 72.44 102 LYS A N 1
ATOM 830 C CA . LYS A 1 102 ? 22.640 -8.127 25.646 1.00 72.44 102 LYS A CA 1
ATOM 831 C C . LYS A 1 102 ? 23.824 -8.703 24.878 1.00 72.44 102 LYS A C 1
ATOM 833 O O . LYS A 1 102 ? 24.958 -8.591 25.337 1.00 72.44 102 LYS A O 1
ATOM 838 N N . ILE A 1 103 ? 23.566 -9.314 23.722 1.00 71.69 103 ILE A N 1
ATOM 839 C CA . ILE A 1 103 ? 24.621 -9.851 22.854 1.00 71.69 103 ILE A CA 1
ATOM 840 C C . ILE A 1 103 ? 25.499 -8.711 22.324 1.00 71.69 103 ILE A C 1
ATOM 842 O O . ILE A 1 103 ? 26.722 -8.821 22.353 1.00 71.69 103 ILE A O 1
ATOM 846 N N . LEU A 1 104 ? 24.898 -7.595 21.903 1.00 71.75 104 LEU A N 1
ATOM 847 C CA . LEU A 1 104 ? 25.631 -6.419 21.435 1.00 71.75 104 LEU A CA 1
ATOM 848 C C . LEU A 1 104 ? 26.504 -5.803 22.538 1.00 71.75 104 LEU A C 1
ATOM 850 O O . LEU A 1 104 ? 27.651 -5.441 22.285 1.00 71.75 104 LEU A O 1
ATOM 854 N N . ASP A 1 105 ? 25.990 -5.703 23.762 1.00 79.12 105 ASP A N 1
ATOM 855 C CA . ASP A 1 105 ? 26.748 -5.194 24.907 1.00 79.12 105 ASP A CA 1
ATOM 856 C C . ASP A 1 105 ? 27.895 -6.134 25.292 1.00 79.12 105 ASP A C 1
ATOM 858 O O . ASP A 1 105 ? 28.993 -5.672 25.611 1.00 79.12 105 ASP A O 1
ATOM 862 N N . ALA A 1 106 ? 27.675 -7.450 25.224 1.00 73.56 106 ALA A N 1
ATOM 863 C CA . ALA A 1 106 ? 28.723 -8.445 25.426 1.00 73.56 106 ALA A CA 1
ATOM 864 C C . ALA A 1 106 ? 29.814 -8.332 24.351 1.00 73.56 106 ALA A C 1
ATOM 866 O O . ALA A 1 106 ? 30.998 -8.319 24.684 1.00 73.56 106 ALA A O 1
ATOM 867 N N . TYR A 1 107 ? 29.426 -8.162 23.084 1.00 65.62 107 TYR A N 1
ATOM 868 C CA . TYR A 1 107 ? 30.362 -7.968 21.980 1.00 65.62 107 TYR A CA 1
ATOM 869 C C . TYR A 1 107 ? 31.183 -6.682 22.142 1.00 65.62 107 TYR A C 1
ATOM 871 O O . TYR A 1 107 ? 32.403 -6.718 22.035 1.00 65.62 107 TYR A O 1
ATOM 879 N N . LYS A 1 108 ? 30.551 -5.554 22.491 1.00 74.62 108 LYS A N 1
ATOM 880 C CA . LYS A 1 108 ? 31.259 -4.286 22.749 1.00 74.62 108 LYS A CA 1
ATOM 881 C C . LYS A 1 108 ? 32.240 -4.390 23.915 1.00 74.62 108 LYS A C 1
ATOM 883 O O . LYS A 1 108 ? 33.329 -3.825 23.851 1.00 74.62 108 LYS A O 1
ATOM 888 N N . LYS A 1 109 ? 31.868 -5.101 24.985 1.00 74.75 109 LYS A N 1
ATOM 889 C CA . LYS A 1 109 ? 32.771 -5.365 26.117 1.00 74.75 109 LYS A CA 1
ATOM 890 C C . LYS A 1 109 ? 33.959 -6.220 25.693 1.00 74.75 109 LYS A C 1
ATOM 892 O O . LYS A 1 109 ? 35.082 -5.883 26.049 1.00 74.75 109 LYS A O 1
ATOM 897 N N . PHE A 1 110 ? 33.714 -7.270 24.912 1.00 71.81 110 PHE A N 1
ATOM 898 C CA . PHE A 1 110 ? 34.763 -8.126 24.368 1.00 71.81 110 PHE A CA 1
ATOM 899 C C . PHE A 1 110 ? 35.712 -7.344 23.450 1.00 71.81 110 PHE A C 1
ATOM 901 O O . PHE A 1 110 ? 36.922 -7.401 23.626 1.00 71.81 110 PHE A O 1
ATOM 908 N N . GLU A 1 111 ? 35.179 -6.534 22.535 1.00 69.56 111 GLU A N 1
ATOM 909 C CA . GLU A 1 111 ? 35.976 -5.698 21.633 1.00 69.56 111 GLU A CA 1
ATOM 910 C C . GLU A 1 111 ? 36.822 -4.663 22.397 1.00 69.56 111 GLU A C 1
ATOM 912 O O . GLU A 1 111 ? 37.972 -4.407 22.041 1.00 69.56 111 GLU A O 1
ATOM 917 N N . CYS A 1 112 ? 36.275 -4.077 23.466 1.00 66.69 112 CYS A N 1
ATOM 918 C CA . CYS A 1 112 ? 37.003 -3.141 24.322 1.00 66.69 112 CYS A CA 1
ATOM 919 C C . CYS A 1 112 ? 38.127 -3.837 25.111 1.00 66.69 112 CYS A C 1
ATOM 921 O O . CYS A 1 112 ? 39.237 -3.311 25.170 1.00 66.69 112 CYS A O 1
ATOM 923 N N . ALA A 1 113 ? 37.861 -5.027 25.662 1.00 70.25 113 ALA A N 1
ATOM 924 C CA . ALA A 1 113 ? 38.855 -5.833 26.371 1.00 70.25 113 ALA A CA 1
ATOM 925 C C . ALA A 1 113 ? 39.988 -6.283 25.437 1.00 70.25 113 ALA A C 1
ATOM 927 O O . ALA A 1 113 ? 41.153 -6.068 25.750 1.00 70.25 113 ALA A O 1
ATOM 928 N N . PHE A 1 114 ? 39.651 -6.775 24.244 1.00 68.50 114 PHE A N 1
ATOM 929 C CA . PHE A 1 114 ? 40.622 -7.188 23.232 1.00 68.50 114 PHE A CA 1
ATOM 930 C C . PHE A 1 114 ? 41.531 -6.030 22.785 1.00 68.50 114 PHE A C 1
ATOM 932 O O . PHE A 1 114 ? 42.751 -6.168 22.725 1.00 68.50 114 PHE A O 1
ATOM 939 N N . LYS A 1 115 ? 40.963 -4.837 22.541 1.00 72.00 115 LYS A N 1
ATOM 940 C CA . LYS A 1 115 ? 41.752 -3.631 22.218 1.00 72.00 115 LYS A CA 1
ATOM 941 C C . LYS A 1 115 ? 42.649 -3.177 23.373 1.00 72.00 115 LYS A C 1
ATOM 943 O O . LYS A 1 115 ? 43.683 -2.560 23.128 1.00 72.00 115 LYS A O 1
ATOM 948 N N . PHE A 1 116 ? 42.240 -3.416 24.616 1.00 67.94 116 PHE A N 1
ATOM 949 C CA . PHE A 1 116 ? 43.036 -3.090 25.796 1.00 67.94 116 PHE A CA 1
ATOM 950 C C . PHE A 1 116 ? 44.193 -4.081 25.988 1.00 67.94 116 PHE A C 1
ATOM 952 O O . PHE A 1 116 ? 45.313 -3.645 26.235 1.00 67.94 116 PHE A O 1
ATOM 959 N N . GLU A 1 117 ? 43.948 -5.379 25.798 1.00 70.56 117 GLU A N 1
ATOM 960 C CA . GLU A 1 117 ? 44.970 -6.435 25.841 1.00 70.56 117 GLU A CA 1
ATOM 961 C C . GLU A 1 117 ? 46.038 -6.232 24.761 1.00 70.56 117 GLU A C 1
ATOM 963 O O . GLU A 1 117 ? 47.222 -6.204 25.085 1.00 70.56 117 GLU A O 1
ATOM 968 N N . MET A 1 118 ? 45.639 -5.941 23.516 1.00 64.44 118 MET A N 1
ATOM 969 C CA . MET A 1 118 ? 46.593 -5.592 22.453 1.00 64.44 118 MET A CA 1
ATOM 970 C C . MET A 1 118 ? 47.476 -4.392 22.826 1.00 64.44 118 MET A C 1
ATOM 972 O O . MET A 1 118 ? 48.688 -4.426 22.637 1.00 64.44 118 MET A O 1
ATOM 976 N N . LYS A 1 119 ? 46.892 -3.332 23.404 1.00 72.62 119 LYS A N 1
ATOM 977 C CA . LYS A 1 119 ? 47.665 -2.165 23.861 1.00 72.62 119 LYS A CA 1
ATOM 978 C C . LYS A 1 119 ? 48.626 -2.502 25.001 1.00 72.62 119 LYS A C 1
ATOM 980 O O . LYS A 1 119 ? 49.689 -1.892 25.090 1.00 72.62 119 LYS A O 1
ATOM 985 N N . LEU A 1 120 ? 48.266 -3.425 25.892 1.00 69.12 120 LEU A N 1
ATOM 986 C CA . LEU A 1 120 ? 49.158 -3.879 26.959 1.00 69.12 120 LEU A CA 1
ATOM 987 C C . LEU A 1 120 ? 50.341 -4.672 26.398 1.00 69.12 120 LEU A C 1
ATOM 989 O O . LEU A 1 120 ? 51.472 -4.392 26.789 1.00 69.12 120 LEU A O 1
ATOM 993 N N . GLU A 1 121 ? 50.108 -5.580 25.449 1.00 71.06 121 GLU A N 1
ATOM 994 C CA . GLU A 1 121 ? 51.173 -6.331 24.770 1.00 71.06 121 GL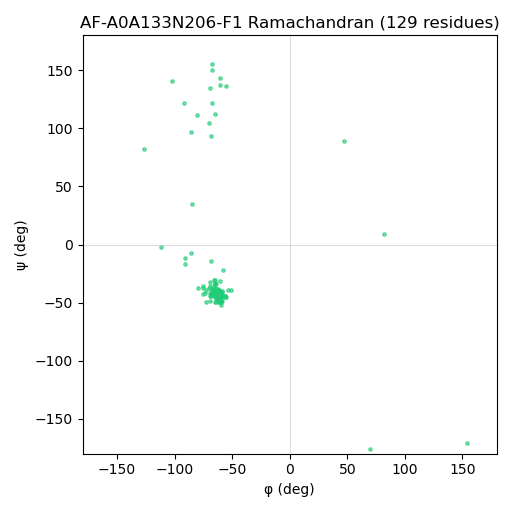U A CA 1
ATOM 995 C C . GLU A 1 121 ? 52.136 -5.406 24.010 1.00 71.06 121 GLU A C 1
ATOM 997 O O . GLU A 1 121 ? 53.356 -5.585 24.073 1.00 71.06 121 GLU A O 1
ATOM 1002 N N . GLU A 1 122 ? 51.618 -4.369 23.346 1.00 73.00 122 GLU A N 1
ATOM 1003 C CA . GLU A 1 122 ? 52.434 -3.334 22.699 1.00 73.00 122 GLU A CA 1
ATOM 1004 C C . GLU A 1 122 ? 53.306 -2.578 23.719 1.00 73.00 122 GLU A C 1
ATOM 1006 O O . GLU A 1 122 ? 54.508 -2.401 23.501 1.00 73.00 122 GLU A O 1
ATOM 1011 N N . ILE A 1 123 ? 52.740 -2.184 24.869 1.00 67.94 123 ILE A N 1
ATOM 1012 C CA . ILE A 1 123 ? 53.470 -1.506 25.956 1.00 67.94 123 ILE A CA 1
ATOM 1013 C C . ILE A 1 123 ? 54.528 -2.425 26.588 1.00 67.94 123 ILE A C 1
ATOM 1015 O O . ILE A 1 123 ? 55.632 -1.973 26.901 1.00 67.94 123 ILE A O 1
ATOM 1019 N N . GLU A 1 124 ? 54.225 -3.704 26.803 1.00 74.50 124 GLU A N 1
ATOM 1020 C CA . GLU A 1 124 ? 55.179 -4.677 27.349 1.00 74.50 124 GLU A CA 1
ATOM 1021 C C . GLU A 1 124 ? 56.319 -4.967 26.373 1.00 74.50 124 GLU A C 1
ATOM 1023 O O . GLU A 1 124 ? 57.484 -5.008 26.776 1.00 74.50 124 GLU A O 1
ATOM 1028 N N . THR A 1 125 ? 56.009 -5.084 25.081 1.00 68.38 125 THR A N 1
ATOM 1029 C CA . THR A 1 125 ? 57.010 -5.217 24.017 1.00 68.38 125 THR A CA 1
ATOM 1030 C C . THR A 1 125 ? 57.926 -3.995 23.985 1.00 68.38 125 THR A C 1
ATOM 1032 O O . THR A 1 125 ? 59.147 -4.146 23.922 1.00 68.38 125 THR A O 1
ATOM 1035 N N . PHE A 1 126 ? 57.364 -2.791 24.126 1.00 69.06 126 PHE A N 1
ATOM 1036 C CA . PHE A 1 126 ? 58.127 -1.547 24.212 1.00 69.06 126 PHE A CA 1
ATOM 1037 C C . PHE A 1 126 ? 59.065 -1.520 25.431 1.00 69.06 126 PHE A C 1
ATOM 1039 O O . PHE A 1 126 ? 60.244 -1.205 25.298 1.00 69.0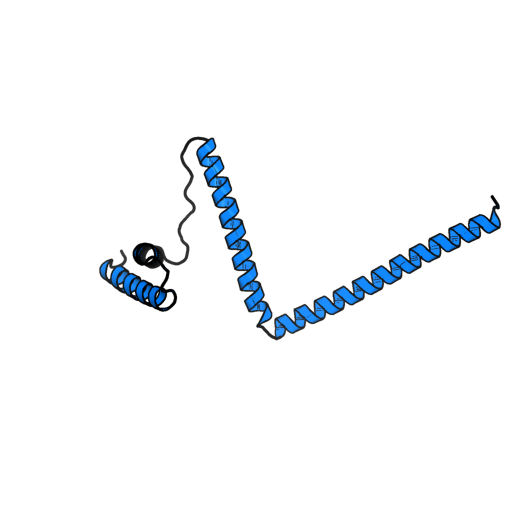6 126 PHE A O 1
ATOM 1046 N N . LYS A 1 127 ? 58.594 -1.939 26.615 1.00 73.19 127 LYS A N 1
ATOM 1047 C CA . LYS A 1 127 ? 59.437 -2.053 27.823 1.00 73.19 127 LYS A CA 1
ATOM 1048 C C . LYS A 1 127 ? 60.548 -3.098 27.689 1.00 73.19 127 LYS A C 1
ATOM 1050 O O . LYS A 1 127 ? 61.613 -2.921 28.273 1.00 73.19 127 LYS A O 1
ATOM 1055 N N . LYS A 1 128 ? 60.296 -4.195 26.969 1.00 73.38 128 LYS A N 1
ATOM 1056 C CA . LYS A 1 128 ? 61.235 -5.316 26.817 1.00 73.38 128 LYS A CA 1
ATOM 1057 C C . LYS A 1 128 ? 62.324 -5.048 25.779 1.00 73.38 128 LYS A C 1
ATOM 1059 O O . LYS A 1 128 ? 63.455 -5.482 25.978 1.00 73.38 128 LYS A O 1
ATOM 1064 N N . TYR A 1 129 ? 61.980 -4.373 24.684 1.00 75.31 129 TYR A N 1
ATOM 1065 C CA . TYR A 1 129 ? 62.882 -4.176 23.545 1.00 75.31 129 TYR A CA 1
ATOM 1066 C C . TYR A 1 129 ? 63.351 -2.732 23.346 1.00 75.31 129 TYR A C 1
ATOM 1068 O O . TYR A 1 129 ? 64.173 -2.522 22.465 1.00 75.31 129 TYR A O 1
ATOM 1076 N N . GLY A 1 130 ? 62.882 -1.788 24.172 1.00 61.03 130 GLY A N 1
ATOM 1077 C CA . 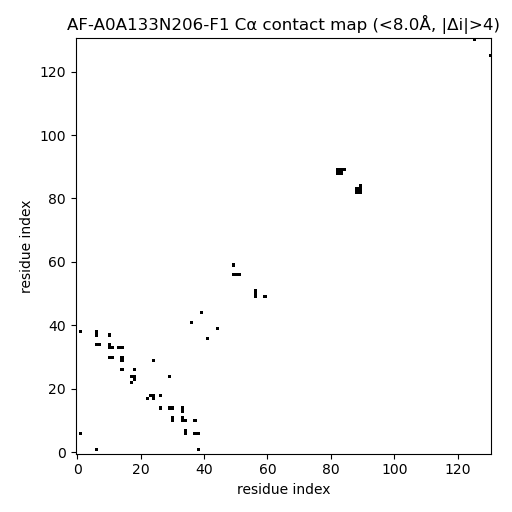GLY A 1 130 ? 63.473 -0.466 24.392 1.00 61.03 130 GLY A CA 1
ATOM 1078 C C . GLY A 1 130 ? 63.847 0.302 23.125 1.00 61.03 130 GLY A C 1
ATOM 1079 O O . GLY A 1 130 ? 64.994 0.235 22.686 1.00 61.03 130 GLY A O 1
ATOM 1080 N N . TRP A 1 131 ? 62.898 1.076 22.600 1.00 53.50 131 TRP A N 1
ATOM 1081 C CA . TRP A 1 131 ? 63.199 2.231 21.751 1.00 53.50 131 TRP A CA 1
ATOM 1082 C C . TRP A 1 131 ? 63.019 3.516 22.552 1.00 53.50 131 TRP A C 1
ATOM 1084 O O . TRP A 1 131 ? 62.047 3.582 23.339 1.00 53.50 131 TRP A O 1
#

Organism: Clostridium perfringens (NCBI:txid1502)

Foldseek 3Di:
DPDPVVLLVVLLVVLVVCCVVPVPDDSVVSSVVSSCCSVVPPDPPPDDDDDDPPVVNVVVVVVVVVVVVVVVVVVVVVVVVVLCVPPVSVVVVVVVVVVVVVVVVVVVVVVVVVVVVVVVVVVVCCVVVPD

Sequence (131 aa):
MKDMSLVMKEAHRLTKEIKKEFPNVDYKLQLGICMSYLLNGEGENEMVELEGTEKQVKWALDIRKEILEIATKNNLKRTLEVIKKEEKAVFFIDNFKFATSKILDAYKKFECAFKFEMKLEEIETFKKYGW

Radius of gyration: 30.11 Å; Cα contacts (8 Å, |Δi|>4): 35; chains: 1; bounding box: 92×30×55 Å

Mean predicted aligned error: 17.14 Å